Protein AF-0000000067866041 (afdb_homodimer)

Sequence (132 aa):
MRKCLRCGETMSEGYMLKTENITAQASVMLGKGTGIFSDTKGKVKAAVCSNCGEISLYFDKVEKIEMRKCLRCGETMSEGYMLKTENITAQASVMLGKGTGIFSDTKGKVKAAVCSNCGEISLYFDKVEKIE

Foldseek 3Di:
DDADPVPGHDWAWDAFDWDDDPPDIGGDFDFDDDDPPTHTDGGKTWTADPPPGDIDIDDPPCVSPD/DDADPPPGHDWAWDAFDWDDDPPDIDGDFDWDDDDPPTDTPGGKTWTADPPPGDIDIDDDPCVSPD

Structure (mmCIF, N/CA/C/O backbone):
data_AF-0000000067866041-model_v1
#
loop_
_entity.id
_entity.type
_entity.pdbx_description
1 polymer 'Nucleic acid-binding protein'
#
loop_
_atom_site.group_PDB
_atom_site.id
_atom_site.type_symbol
_atom_site.label_atom_id
_atom_site.label_alt_id
_atom_site.label_comp_id
_atom_site.label_asym_id
_atom_site.label_entity_id
_atom_site.label_seq_id
_atom_site.pdbx_PDB_ins_code
_atom_site.Cartn_x
_atom_site.Cartn_y
_atom_site.Cartn_z
_atom_site.occupancy
_atom_site.B_iso_or_equiv
_atom_site.auth_seq_id
_atom_site.auth_comp_id
_atom_site.auth_asym_id
_atom_site.auth_atom_id
_atom_site.pdbx_PDB_model_num
ATOM 1 N N . MET A 1 1 ? -15.055 4.75 -9.656 1 88.5 1 MET A N 1
ATOM 2 C CA . MET A 1 1 ? -14.672 3.66 -8.766 1 88.5 1 MET A CA 1
ATOM 3 C C . MET A 1 1 ? -13.438 2.934 -9.305 1 88.5 1 MET A C 1
ATOM 5 O O . MET A 1 1 ? -13.32 2.707 -10.508 1 88.5 1 MET A O 1
ATOM 9 N N . ARG A 1 2 ? -12.5 2.621 -8.523 1 96.56 2 ARG A N 1
ATOM 10 C CA . ARG A 1 2 ? -11.25 1.998 -8.945 1 96.56 2 ARG A CA 1
ATOM 11 C C . ARG A 1 2 ? -11.43 0.501 -9.164 1 96.56 2 ARG A C 1
ATOM 13 O O . ARG A 1 2 ? -12.125 -0.169 -8.398 1 96.56 2 ARG A O 1
ATOM 20 N N . LYS A 1 3 ? -10.906 0.035 -10.242 1 98.25 3 LYS A N 1
ATOM 21 C CA . LYS A 1 3 ? -10.93 -1.396 -10.539 1 98.25 3 LYS A CA 1
ATOM 22 C C . LYS A 1 3 ? -9.602 -2.053 -10.188 1 98.25 3 LYS A C 1
ATOM 24 O O . LYS A 1 3 ? -8.539 -1.486 -10.445 1 98.25 3 LYS A O 1
ATOM 29 N N . CYS A 1 4 ? -9.727 -3.219 -9.617 1 98.38 4 CYS A N 1
ATOM 30 C CA . CYS A 1 4 ? -8.539 -4.012 -9.312 1 98.38 4 CYS A CA 1
ATOM 31 C C . CYS A 1 4 ? -7.84 -4.461 -10.594 1 98.38 4 CYS A C 1
ATOM 33 O O . CYS A 1 4 ? -8.453 -5.105 -11.445 1 98.38 4 CYS A O 1
ATOM 35 N N . LEU A 1 5 ? -6.539 -4.234 -10.68 1 97.19 5 LEU A N 1
ATOM 36 C CA . LEU A 1 5 ? -5.82 -4.578 -11.906 1 97.19 5 LEU A CA 1
ATOM 37 C C . LEU A 1 5 ? -5.543 -6.074 -11.969 1 97.19 5 LEU A C 1
ATOM 39 O O . LEU A 1 5 ? -5.23 -6.605 -13.039 1 97.19 5 LEU A O 1
ATOM 43 N N . ARG A 1 6 ? -5.691 -6.641 -10.812 1 96.69 6 ARG A N 1
ATOM 44 C CA . ARG A 1 6 ? -5.379 -8.062 -10.797 1 96.69 6 ARG A CA 1
ATOM 45 C C . ARG A 1 6 ? -6.59 -8.898 -11.203 1 96.69 6 ARG A C 1
ATOM 47 O O . ARG A 1 6 ? -6.461 -9.852 -11.977 1 96.69 6 ARG A O 1
ATOM 54 N N . CYS A 1 7 ? -7.758 -8.516 -10.797 1 97.38 7 CYS A N 1
ATOM 55 C CA . CYS A 1 7 ? -8.867 -9.43 -11.039 1 97.38 7 CYS A CA 1
ATOM 56 C C . CYS A 1 7 ? -10.047 -8.695 -11.68 1 97.38 7 CYS A C 1
ATOM 58 O O . CYS A 1 7 ? -11.031 -9.32 -12.062 1 97.38 7 CYS A O 1
ATOM 60 N N . GLY A 1 8 ? -10 -7.395 -11.734 1 97.56 8 GLY A N 1
ATOM 61 C CA . GLY A 1 8 ? -11.016 -6.625 -12.445 1 97.56 8 GLY A CA 1
ATOM 62 C C . GLY A 1 8 ? -12.172 -6.199 -11.555 1 97.56 8 GLY A C 1
ATOM 63 O O . GLY A 1 8 ? -13.055 -5.457 -11.992 1 97.56 8 GLY A O 1
ATOM 64 N N . GLU A 1 9 ? -12.18 -6.594 -10.32 1 97.75 9 GLU A N 1
ATOM 65 C CA . GLU A 1 9 ? -13.266 -6.262 -9.398 1 97.75 9 GLU A CA 1
ATOM 66 C C . GLU A 1 9 ? -13.211 -4.793 -8.984 1 97.75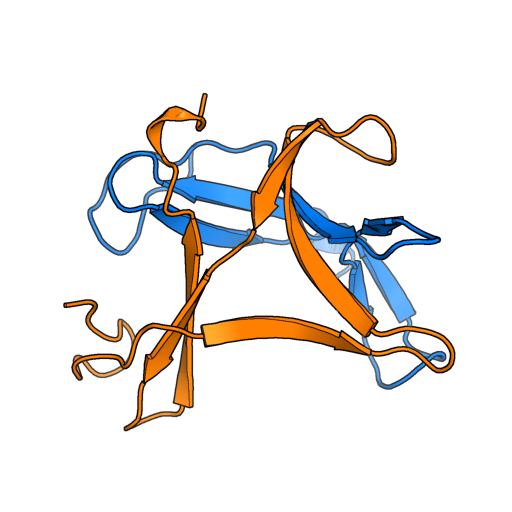 9 GLU A C 1
ATOM 68 O O . GLU A 1 9 ? -12.141 -4.18 -8.992 1 97.75 9 GLU A O 1
ATOM 73 N N . THR A 1 10 ? -14.43 -4.156 -8.68 1 97.94 10 THR A N 1
ATOM 74 C CA . THR A 1 10 ? -14.469 -2.816 -8.102 1 97.94 10 THR A CA 1
ATOM 75 C C . THR A 1 10 ? -13.828 -2.805 -6.719 1 97.94 10 THR A C 1
ATOM 77 O O . THR A 1 10 ? -14.156 -3.633 -5.867 1 97.94 10 THR A O 1
ATOM 80 N N . MET A 1 11 ? -12.953 -1.827 -6.473 1 98.5 11 MET A N 1
ATOM 81 C CA . MET A 1 11 ? -12.227 -1.772 -5.207 1 98.5 11 MET A CA 1
ATOM 82 C C . MET A 1 11 ? -12.953 -0.88 -4.203 1 98.5 11 MET A C 1
ATOM 84 O O . MET A 1 11 ? -13.68 0.035 -4.594 1 98.5 11 MET A O 1
ATOM 88 N N . SER A 1 12 ? -12.797 -1.213 -2.939 1 97.94 12 SER A N 1
ATOM 89 C CA . SER A 1 12 ? -13.32 -0.389 -1.854 1 97.94 12 SER A CA 1
ATOM 90 C C . SER A 1 12 ? -12.352 0.738 -1.502 1 97.94 12 SER A C 1
ATOM 92 O O . SER A 1 12 ? -11.18 0.49 -1.218 1 97.94 12 SER A O 1
ATOM 94 N N . GLU A 1 13 ? -12.844 1.937 -1.478 1 96.88 13 GLU A N 1
ATOM 95 C CA . GLU A 1 13 ? -12.055 3.119 -1.152 1 96.88 13 GLU A CA 1
ATOM 96 C C . GLU A 1 13 ? -12.273 3.549 0.295 1 96.88 13 GLU A C 1
ATOM 98 O O . GLU A 1 13 ? -13.039 2.92 1.025 1 96.88 13 GLU A O 1
ATOM 103 N N . GLY A 1 14 ? -11.477 4.594 0.775 1 94.69 14 GLY A N 1
ATOM 104 C CA . GLY A 1 14 ? -11.633 5.109 2.125 1 94.69 14 GLY A CA 1
ATOM 105 C C . GLY A 1 14 ? -10.641 4.516 3.107 1 94.69 14 GLY A C 1
ATOM 106 O O . GLY A 1 14 ? -10.828 4.613 4.32 1 94.69 14 GLY A O 1
ATOM 107 N N . TYR A 1 15 ? -9.672 3.932 2.564 1 96.31 15 TYR A N 1
ATOM 108 C CA . TYR A 1 15 ? -8.625 3.35 3.396 1 96.31 15 TYR A CA 1
ATOM 109 C C . TYR A 1 15 ? -7.34 4.164 3.307 1 96.31 15 TYR A C 1
ATOM 111 O O . TYR A 1 15 ? -7.203 5.027 2.436 1 96.31 15 TYR A O 1
ATOM 119 N N . MET A 1 16 ? -6.539 3.922 4.273 1 95.38 16 MET A N 1
ATOM 120 C CA . MET A 1 16 ? -5.191 4.488 4.332 1 95.38 16 MET A CA 1
ATOM 121 C C . MET A 1 16 ? -4.199 3.477 4.898 1 95.38 16 MET A C 1
ATOM 123 O O . MET A 1 16 ? -4.602 2.461 5.469 1 95.38 16 MET A O 1
ATOM 127 N N . LEU A 1 17 ? -2.953 3.764 4.605 1 94.75 17 LEU A N 1
ATOM 128 C CA . LEU A 1 17 ? -1.914 3.023 5.316 1 94.75 17 LEU A CA 1
ATOM 129 C C . LEU A 1 17 ? -1.47 3.775 6.566 1 94.75 17 LEU A C 1
ATOM 131 O O . LEU A 1 17 ? -1.317 5 6.539 1 94.75 17 LEU A O 1
ATOM 135 N N . LYS A 1 18 ? -1.359 3.057 7.66 1 92.31 18 LYS A N 1
ATOM 136 C CA . LYS A 1 18 ? -0.839 3.617 8.906 1 92.31 18 LYS A CA 1
ATOM 137 C C . LYS A 1 18 ? 0.298 2.766 9.461 1 92.31 18 LYS A C 1
ATOM 139 O O . LYS A 1 18 ? 0.433 1.593 9.102 1 92.31 18 LYS A O 1
ATOM 144 N N . THR A 1 19 ? 1.104 3.463 10.195 1 91.69 19 THR A N 1
ATOM 145 C CA . THR A 1 19 ? 2.145 2.73 10.914 1 91.69 19 THR A CA 1
ATOM 146 C C . THR A 1 19 ? 1.839 2.682 12.406 1 91.69 19 THR A C 1
ATOM 148 O O . THR A 1 19 ? 1.344 3.656 12.977 1 91.69 19 THR A O 1
ATOM 151 N N . GLU A 1 20 ? 2.037 1.564 12.922 1 86.81 20 GLU A N 1
ATOM 152 C CA . GLU A 1 20 ? 1.733 1.417 14.344 1 86.81 20 GLU A CA 1
ATOM 153 C C . GLU A 1 20 ? 2.859 0.693 15.078 1 86.81 20 GLU A C 1
ATOM 155 O O . GLU A 1 20 ? 3.336 -0.348 14.617 1 86.81 20 GLU A O 1
ATOM 160 N N . ASN A 1 21 ? 3.361 1.439 16.125 1 81.75 21 ASN A N 1
ATOM 161 C CA . ASN A 1 21 ? 4.195 0.762 17.125 1 81.75 21 ASN A CA 1
ATOM 162 C C . ASN A 1 21 ? 3.631 0.913 18.531 1 81.75 21 ASN A C 1
ATOM 164 O O . ASN A 1 21 ? 2.486 1.332 18.703 1 81.75 21 ASN A O 1
ATOM 168 N N . ILE A 1 22 ? 4.316 0.4 19.484 1 79.81 22 ILE A N 1
ATOM 169 C CA . ILE A 1 22 ? 3.832 0.316 20.859 1 79.81 22 ILE A CA 1
ATOM 170 C C . ILE A 1 22 ? 3.57 1.72 21.391 1 79.81 22 ILE A C 1
ATOM 172 O O . ILE A 1 22 ? 2.676 1.916 22.219 1 79.81 22 ILE A O 1
ATOM 176 N N . THR A 1 23 ? 4.152 2.707 20.797 1 79.88 23 THR A N 1
ATOM 177 C CA . THR A 1 23 ? 4.09 4.02 21.438 1 79.88 23 THR A CA 1
ATOM 178 C C . THR A 1 23 ? 3.344 5.012 20.547 1 79.88 23 THR A C 1
ATOM 180 O O . THR A 1 23 ? 2.742 5.969 21.047 1 79.88 23 THR A O 1
ATOM 183 N N . ALA A 1 24 ? 3.344 4.695 19.328 1 83 24 ALA A N 1
ATOM 184 C CA . ALA A 1 24 ? 2.824 5.758 18.469 1 83 24 ALA A CA 1
ATOM 185 C C . ALA A 1 24 ? 2.215 5.18 17.188 1 83 24 ALA A C 1
ATOM 187 O O . ALA A 1 24 ? 2.59 4.09 16.75 1 83 24 ALA A O 1
ATOM 188 N N . GLN A 1 25 ? 1.201 5.832 16.75 1 85.12 25 GLN A N 1
ATOM 189 C CA . GLN A 1 25 ? 0.607 5.578 15.438 1 85.12 25 GLN A CA 1
ATOM 190 C C . GLN A 1 25 ? 0.865 6.742 14.484 1 85.12 25 GLN A C 1
ATOM 192 O O . GLN A 1 25 ? 0.921 7.898 14.906 1 85.12 25 GLN A O 1
ATOM 197 N N . ALA A 1 26 ? 1.168 6.359 13.188 1 86.75 26 ALA A N 1
ATOM 198 C CA . ALA A 1 26 ? 1.36 7.414 12.195 1 86.75 26 ALA A CA 1
ATOM 199 C C . ALA A 1 26 ? 0.732 7.035 10.859 1 86.75 26 ALA A C 1
ATOM 201 O O . ALA A 1 26 ? 0.567 5.852 10.555 1 86.75 26 ALA A O 1
ATOM 202 N N . SER A 1 27 ? 0.351 8.07 10.117 1 89.31 27 SER A N 1
ATOM 203 C CA . SER A 1 27 ? -0.13 7.871 8.758 1 89.31 27 SER A CA 1
ATOM 204 C C . SER A 1 27 ? 1.023 7.875 7.758 1 89.31 27 SER A C 1
ATOM 206 O O . SER A 1 27 ? 2.047 8.523 7.988 1 89.31 27 SER A O 1
ATOM 208 N N . VAL A 1 28 ? 0.821 7.184 6.715 1 91.81 28 VAL A N 1
ATOM 209 C CA . VAL A 1 28 ? 1.783 7.238 5.621 1 91.81 28 VAL A CA 1
ATOM 210 C C . VAL A 1 28 ? 1.492 8.453 4.738 1 91.81 28 VAL A C 1
ATOM 212 O O . VAL A 1 28 ? 0.372 8.617 4.25 1 91.81 28 VAL A O 1
ATOM 215 N N . MET A 1 29 ? 2.592 9.258 4.582 1 92.56 29 MET A N 1
ATOM 216 C CA . MET A 1 29 ? 2.486 10.5 3.82 1 92.56 29 MET A CA 1
ATOM 217 C C . MET A 1 29 ? 3.305 10.422 2.535 1 92.56 29 MET A C 1
ATOM 219 O O . MET A 1 29 ? 4.297 9.695 2.471 1 92.56 29 MET A O 1
ATOM 223 N N . LEU A 1 30 ? 2.787 11.164 1.537 1 94.06 30 LEU A N 1
ATOM 224 C CA . LEU A 1 30 ? 3.611 11.398 0.357 1 94.06 30 LEU A CA 1
ATOM 225 C C . LEU A 1 30 ? 4.539 12.594 0.568 1 94.06 30 LEU A C 1
ATOM 227 O O . LEU A 1 30 ? 4.086 13.68 0.937 1 94.06 30 LEU A O 1
ATOM 231 N N . GLY A 1 31 ? 5.805 12.328 0.459 1 94.06 31 GLY A N 1
ATOM 232 C CA . GLY A 1 31 ? 6.801 13.383 0.554 1 94.06 31 GLY A CA 1
ATOM 233 C C . GLY A 1 31 ? 7.688 13.484 -0.673 1 94.06 31 GLY A C 1
ATOM 234 O O . GLY A 1 31 ? 7.977 12.477 -1.319 1 94.06 31 GLY A O 1
ATOM 235 N N . LYS A 1 32 ? 7.977 14.711 -0.99 1 94.75 32 LYS A N 1
ATOM 236 C CA . LYS A 1 32 ? 8.977 14.938 -2.027 1 94.75 32 LYS A CA 1
ATOM 237 C C . LYS A 1 32 ? 10.336 15.273 -1.417 1 94.75 32 LYS A C 1
ATOM 239 O O . LYS A 1 32 ? 10.453 16.234 -0.647 1 94.75 32 LYS A O 1
ATOM 244 N N . GLY A 1 33 ? 11.289 14.578 -1.802 1 91.69 33 GLY A N 1
ATOM 245 C CA . GLY A 1 33 ? 12.609 14.742 -1.214 1 91.69 33 GLY A CA 1
ATOM 246 C C . GLY A 1 33 ? 13 13.586 -0.314 1 91.69 33 GLY A C 1
ATOM 247 O O . GLY A 1 33 ? 12.445 12.492 -0.417 1 91.69 33 GLY A O 1
ATOM 248 N N . THR A 1 34 ? 14.094 13.766 0.336 1 86.75 34 THR A N 1
ATOM 249 C CA . THR A 1 34 ? 14.625 12.68 1.152 1 86.75 34 THR A 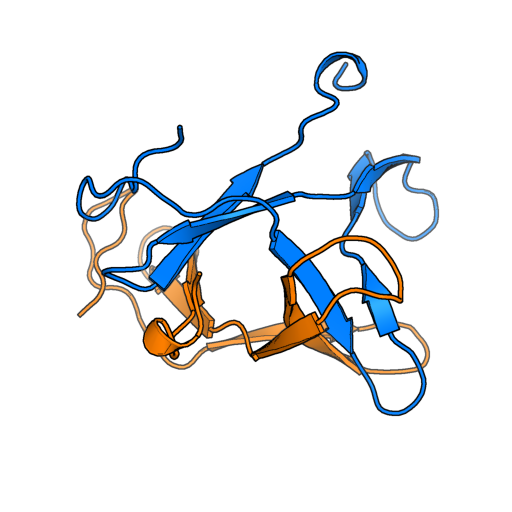CA 1
ATOM 250 C C . THR A 1 34 ? 14.711 13.094 2.617 1 86.75 34 THR A C 1
ATOM 252 O O . THR A 1 34 ? 14.945 14.266 2.922 1 86.75 34 THR A O 1
ATOM 255 N N . GLY A 1 35 ? 14.445 12.039 3.486 1 79.56 35 GLY A N 1
ATOM 256 C CA . GLY A 1 35 ? 14.664 12.227 4.91 1 79.56 35 GLY A CA 1
ATOM 257 C C . GLY A 1 35 ? 13.602 13.086 5.57 1 79.56 35 GLY A C 1
ATOM 258 O O . GLY A 1 35 ? 12.453 13.125 5.117 1 79.56 35 GLY A O 1
ATOM 259 N N . ILE A 1 36 ? 13.992 13.648 6.676 1 80 36 ILE A N 1
ATOM 260 C CA . ILE A 1 36 ? 13.07 14.375 7.547 1 80 36 ILE A CA 1
ATOM 261 C C . ILE A 1 36 ? 12.789 15.758 6.957 1 80 36 ILE A C 1
ATOM 263 O O . ILE A 1 36 ? 11.852 16.438 7.379 1 80 36 ILE A O 1
ATOM 267 N N . PHE A 1 37 ? 13.602 16.219 5.926 1 86.44 37 PHE A N 1
ATOM 268 C CA . PHE A 1 37 ? 13.414 17.516 5.316 1 86.44 37 PHE A CA 1
ATOM 269 C C . PHE A 1 37 ? 12.492 17.422 4.102 1 86.44 37 PHE A C 1
ATOM 271 O O . PHE A 1 37 ? 12.273 18.422 3.406 1 86.44 37 PHE A O 1
ATOM 278 N N . SER A 1 38 ? 11.938 16.297 3.859 1 89.62 38 SER A N 1
ATOM 279 C CA . SER A 1 38 ? 11.055 16.125 2.709 1 89.62 38 SER A CA 1
ATOM 280 C C . SER A 1 38 ? 9.812 17 2.828 1 89.62 38 SER A C 1
ATOM 282 O O . SER A 1 38 ? 9.328 17.25 3.932 1 89.62 38 SER A O 1
ATOM 284 N N . ASP A 1 39 ? 9.414 17.547 1.688 1 93.5 39 ASP A N 1
ATOM 285 C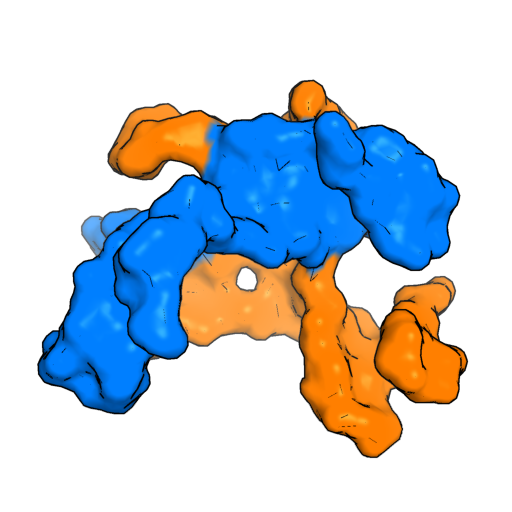 CA . ASP A 1 39 ? 8.18 18.328 1.599 1 93.5 39 ASP A CA 1
ATOM 286 C C . ASP A 1 39 ? 6.961 17.406 1.579 1 93.5 39 ASP A C 1
ATOM 288 O O . ASP A 1 39 ? 6.68 16.75 0.569 1 93.5 39 ASP A O 1
ATOM 292 N N . THR A 1 40 ? 6.25 17.5 2.775 1 94.06 40 THR A N 1
ATOM 293 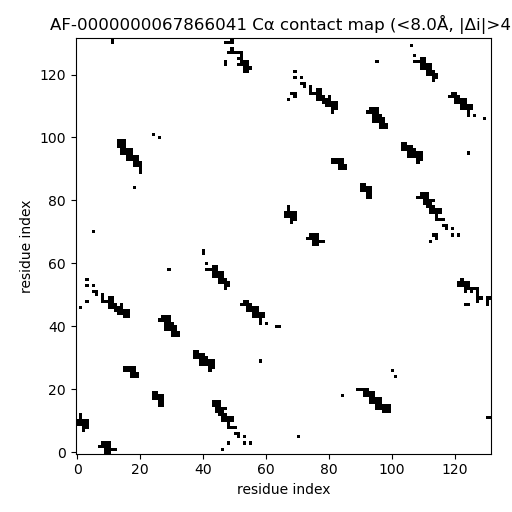C CA . THR A 1 40 ? 5.062 16.656 2.861 1 94.06 40 THR A CA 1
ATOM 294 C C . THR A 1 40 ? 3.943 17.203 1.984 1 94.06 40 THR A C 1
ATOM 296 O O . THR A 1 40 ? 3.553 18.359 2.121 1 94.06 40 THR A O 1
ATOM 299 N N . LYS A 1 41 ? 3.459 16.312 1.119 1 94.94 41 LYS A N 1
ATOM 300 C CA . LYS A 1 41 ? 2.424 16.719 0.175 1 94.94 41 LYS A CA 1
ATOM 301 C C . LYS A 1 41 ? 1.032 16.375 0.696 1 94.94 41 LYS A C 1
ATOM 303 O O . LYS A 1 41 ? 0.057 17.062 0.383 1 94.94 41 LYS A O 1
ATOM 308 N N . GLY A 1 42 ? 0.928 15.383 1.454 1 92.94 42 GLY A N 1
ATOM 309 C CA . GLY A 1 42 ? -0.353 14.977 2.012 1 92.94 42 GLY A CA 1
ATOM 310 C C . GLY A 1 42 ? -0.446 13.477 2.266 1 92.94 42 GLY A C 1
ATOM 311 O O . GLY A 1 42 ? 0.49 12.734 1.969 1 92.94 42 GLY A O 1
ATOM 312 N N . LYS A 1 43 ? -1.577 13.062 2.736 1 92.81 43 LYS A N 1
ATOM 313 C CA . LYS A 1 43 ? -1.813 11.664 3.094 1 92.81 43 LYS A CA 1
ATOM 314 C C . LYS A 1 43 ? -2.006 10.805 1.849 1 92.81 43 LYS A C 1
ATOM 316 O O . LYS A 1 43 ? -2.666 11.219 0.895 1 92.81 43 LYS A O 1
ATOM 321 N N . VAL A 1 44 ? -1.428 9.609 1.899 1 94.88 44 VAL A N 1
ATOM 322 C CA . VAL A 1 44 ? -1.662 8.617 0.857 1 94.88 44 VAL A CA 1
ATOM 323 C C . VAL A 1 44 ? -2.975 7.883 1.127 1 94.88 44 VAL A C 1
ATOM 325 O O . VAL A 1 44 ? -3.256 7.496 2.264 1 94.88 44 VAL A O 1
ATOM 328 N N . LYS A 1 45 ? -3.791 7.738 0.111 1 96.38 45 LYS A N 1
ATOM 329 C CA . LYS A 1 45 ? -5.031 6.973 0.205 1 96.38 45 LYS A CA 1
ATOM 330 C C . LYS A 1 45 ? -4.863 5.574 -0.385 1 96.38 45 LYS A C 1
ATOM 332 O O . LYS A 1 45 ? -3.939 5.332 -1.166 1 96.38 45 LYS A O 1
ATOM 337 N N . ALA A 1 46 ? -5.781 4.715 0.057 1 97.5 46 ALA A N 1
ATOM 338 C CA . ALA A 1 46 ? -5.727 3.346 -0.454 1 97.5 46 ALA A CA 1
ATOM 339 C C . ALA A 1 46 ? -7.113 2.857 -0.863 1 97.5 46 ALA A C 1
ATOM 341 O O . ALA A 1 46 ? -8.117 3.24 -0.258 1 97.5 46 ALA A O 1
ATOM 342 N N . ALA A 1 47 ? -7.148 2.068 -1.919 1 98.31 47 ALA A N 1
ATOM 343 C CA . ALA A 1 47 ? -8.273 1.215 -2.291 1 98.31 47 ALA A CA 1
ATOM 344 C C . ALA A 1 47 ? -7.914 -0.261 -2.154 1 98.31 47 ALA A C 1
ATOM 346 O O . ALA A 1 47 ? -6.797 -0.667 -2.488 1 98.31 47 ALA A O 1
ATOM 347 N N . VAL A 1 48 ? -8.867 -1.006 -1.67 1 98.62 48 VAL A N 1
ATOM 348 C CA . VAL A 1 48 ? -8.586 -2.416 -1.427 1 98.62 48 VAL A CA 1
ATOM 349 C C . VAL A 1 48 ? -9.586 -3.283 -2.191 1 98.62 48 VAL A C 1
ATOM 351 O O . VAL A 1 48 ? -10.781 -3 -2.199 1 98.62 48 VAL A O 1
ATOM 354 N N . CYS A 1 49 ? -9.047 -4.293 -2.82 1 98.56 49 CYS A N 1
ATOM 355 C CA . CYS A 1 49 ? -9.898 -5.246 -3.521 1 98.56 49 CYS A CA 1
ATOM 356 C C . CYS A 1 49 ? -10.477 -6.273 -2.557 1 98.56 49 CYS A C 1
ATOM 358 O O . CYS A 1 49 ? -9.734 -6.977 -1.868 1 98.56 49 CYS A O 1
ATOM 360 N N . SER A 1 50 ? -11.766 -6.441 -2.543 1 97.12 50 SER A N 1
ATOM 361 C CA . SER A 1 50 ? -12.414 -7.359 -1.613 1 97.12 50 SER A CA 1
ATOM 362 C C . SER A 1 50 ? -12.328 -8.805 -2.104 1 97.12 50 SER A C 1
ATOM 364 O O . SER A 1 50 ? -12.602 -9.734 -1.351 1 97.12 50 SER A O 1
ATOM 366 N N . ASN A 1 51 ? -11.922 -8.914 -3.309 1 97.31 51 ASN A N 1
ATOM 367 C CA . ASN A 1 51 ? -11.82 -10.25 -3.883 1 97.31 51 ASN A CA 1
ATOM 368 C C . ASN A 1 51 ? -10.422 -10.836 -3.697 1 97.31 51 ASN A C 1
ATOM 370 O O . ASN A 1 51 ? -10.273 -11.945 -3.184 1 97.31 51 ASN A O 1
ATOM 374 N N . CYS A 1 52 ? -9.398 -10.133 -4.023 1 97.69 52 CYS A N 1
ATOM 375 C CA . CYS A 1 52 ? -8.062 -10.719 -4 1 97.69 52 CYS A CA 1
ATOM 376 C C . CYS A 1 52 ? -7.168 -10.008 -2.994 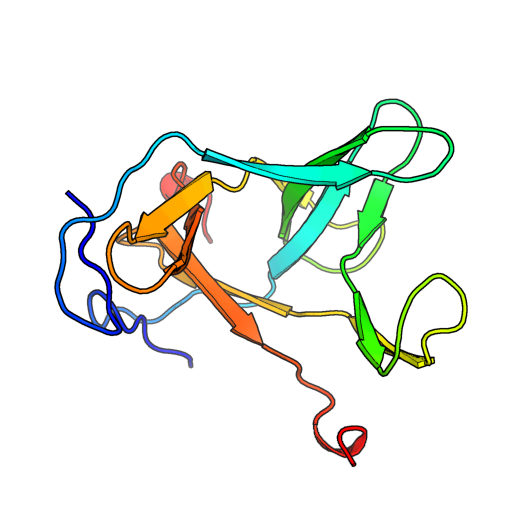1 97.69 52 CYS A C 1
ATOM 378 O O . CYS A 1 52 ? -6.016 -10.391 -2.797 1 97.69 52 CYS A O 1
ATOM 380 N N . GLY A 1 53 ? -7.57 -8.906 -2.412 1 98 53 GLY A N 1
ATOM 381 C CA . GLY A 1 53 ? -6.855 -8.234 -1.339 1 98 53 GLY A CA 1
ATOM 382 C C . GLY A 1 53 ? -5.871 -7.188 -1.836 1 98 53 GLY A C 1
ATOM 383 O O . GLY A 1 53 ? -5.223 -6.508 -1.038 1 98 53 GLY A O 1
ATOM 384 N N . GLU A 1 54 ? -5.754 -7.062 -3.141 1 98.56 54 GLU A N 1
ATOM 385 C CA . GLU A 1 54 ? -4.809 -6.102 -3.697 1 98.56 54 GLU A CA 1
ATOM 386 C C . GLU A 1 54 ? -5.051 -4.703 -3.143 1 98.56 54 GLU A C 1
ATOM 388 O O . GLU A 1 54 ? -6.195 -4.262 -3.033 1 98.56 54 GLU A O 1
ATOM 393 N N . ILE A 1 55 ? -3.988 -4.055 -2.846 1 98.69 55 ILE A N 1
ATOM 394 C CA . ILE A 1 55 ? -4.059 -2.67 -2.389 1 98.69 55 ILE A CA 1
ATOM 395 C C . ILE A 1 55 ? -3.543 -1.738 -3.484 1 98.69 55 ILE A C 1
ATOM 397 O O . ILE A 1 55 ? -2.463 -1.96 -4.039 1 98.69 55 ILE A O 1
ATOM 401 N N . SER A 1 56 ? -4.305 -0.808 -3.811 1 98.38 56 SER A N 1
ATOM 402 C CA . SER A 1 56 ? -3.908 0.264 -4.719 1 98.38 56 SER A CA 1
ATOM 403 C C . SER A 1 56 ? -3.758 1.589 -3.979 1 98.38 56 SER A C 1
ATOM 405 O O . SER A 1 56 ? -4.727 2.107 -3.42 1 98.38 56 SER A O 1
ATOM 407 N N . LEU A 1 57 ? -2.574 2.041 -3.973 1 97.81 57 LEU A N 1
ATOM 408 C CA . LEU A 1 57 ? -2.32 3.338 -3.355 1 97.81 57 LEU A CA 1
ATOM 409 C C . LEU A 1 57 ? -2.549 4.469 -4.352 1 97.81 57 LEU A C 1
ATOM 411 O O . LEU A 1 57 ? -2.281 4.312 -5.547 1 97.81 57 LEU A O 1
ATOM 415 N N . TYR A 1 58 ? -3.043 5.59 -3.801 1 97.38 58 TYR A N 1
ATOM 416 C CA . TYR A 1 58 ? -3.213 6.754 -4.664 1 97.38 58 TYR A CA 1
ATOM 417 C C . TYR A 1 58 ? -3.146 8.047 -3.855 1 97.38 58 TYR A C 1
ATOM 419 O O . TYR A 1 58 ? -3.088 8.008 -2.623 1 97.38 58 TYR A O 1
ATOM 427 N N . PHE A 1 59 ? -2.922 9.125 -4.496 1 96.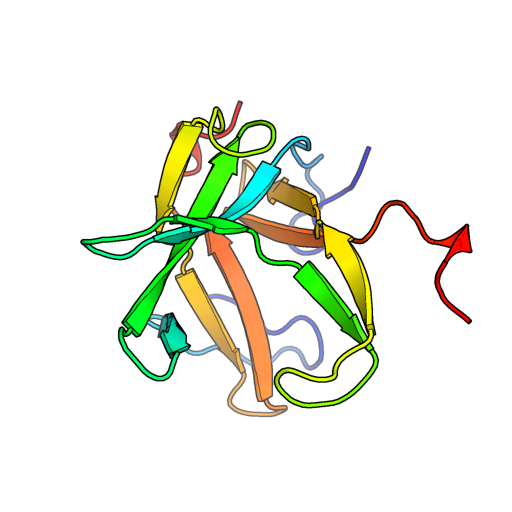5 59 PHE A N 1
ATOM 428 C CA . PHE A 1 59 ? -2.865 10.469 -3.936 1 96.5 59 PHE A CA 1
ATOM 429 C C . PHE A 1 59 ? -3.949 11.352 -4.543 1 96.5 59 PHE A C 1
ATOM 431 O O . PHE A 1 59 ? -4.059 11.461 -5.766 1 96.5 59 PHE A O 1
ATOM 438 N N . ASP A 1 60 ? -4.836 11.945 -3.691 1 94.06 60 ASP A N 1
ATOM 439 C CA . ASP A 1 60 ? -6.023 12.609 -4.227 1 94.06 60 ASP A CA 1
ATOM 440 C C . ASP A 1 60 ? -5.805 14.117 -4.352 1 94.06 60 ASP A C 1
ATOM 442 O O . ASP A 1 60 ? -6.688 14.836 -4.82 1 94.06 60 ASP A O 1
ATOM 446 N N . LYS A 1 61 ? -4.664 14.602 -3.908 1 95 61 LYS A N 1
ATOM 447 C CA . LYS A 1 61 ? -4.332 16.016 -4.082 1 95 61 LYS A CA 1
ATOM 448 C C . LYS A 1 61 ? -3.309 16.203 -5.195 1 95 61 LYS A C 1
ATOM 450 O O . LYS A 1 61 ? -2.246 16.797 -4.977 1 95 61 LYS A O 1
ATOM 455 N N . VAL A 1 62 ? -3.689 15.828 -6.352 1 95.19 62 VAL A N 1
ATOM 456 C CA . VAL A 1 62 ? -2.775 15.75 -7.488 1 95.19 62 VAL A CA 1
ATOM 457 C C . VAL A 1 62 ? -2.357 17.156 -7.918 1 95.19 62 VAL A C 1
ATOM 459 O O . VAL A 1 62 ? -1.328 17.3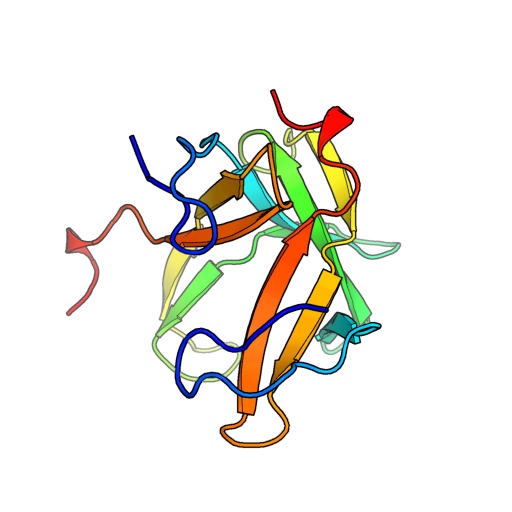28 -8.57 1 95.19 62 VAL A O 1
ATOM 462 N N . GLU A 1 63 ? -3.207 18.172 -7.602 1 94.75 63 GLU A N 1
ATOM 463 C CA . GLU A 1 63 ? -2.875 19.562 -7.906 1 94.75 63 GLU A CA 1
ATOM 464 C C . GLU A 1 63 ? -1.58 19.984 -7.219 1 94.75 63 GLU A C 1
ATOM 466 O O . GLU A 1 63 ? -0.944 20.953 -7.625 1 94.75 63 GLU A O 1
ATOM 471 N N . LYS A 1 64 ? -1.142 19.25 -6.176 1 93.38 64 LYS A N 1
ATOM 472 C CA . LYS A 1 64 ? 0.081 19.562 -5.438 1 93.38 64 LYS A CA 1
ATOM 473 C C . LYS A 1 64 ? 1.298 18.922 -6.102 1 93.38 64 LYS A C 1
ATOM 475 O O . LYS A 1 64 ? 2.436 19.172 -5.699 1 93.38 64 LYS A O 1
ATOM 480 N N . ILE A 1 65 ? 1.088 17.938 -7.035 1 93.5 65 ILE A N 1
ATOM 481 C CA . ILE A 1 65 ? 2.182 17.234 -7.699 1 93.5 65 ILE A CA 1
ATOM 482 C C . ILE A 1 65 ? 2.748 18.109 -8.82 1 93.5 65 ILE A C 1
ATOM 484 O O . ILE A 1 65 ? 2.008 18.578 -9.688 1 93.5 65 ILE A O 1
ATOM 488 N N . GLU A 1 66 ? 4.031 18.656 -8.68 1 84.25 66 GLU A N 1
ATOM 489 C CA . GLU A 1 66 ? 4.723 19.516 -9.641 1 84.25 66 GLU A CA 1
ATOM 490 C C . GLU A 1 66 ? 5.168 18.734 -10.867 1 84.25 66 GLU A C 1
ATOM 492 O O . GLU A 1 66 ? 5.477 17.547 -10.773 1 84.25 66 GLU A O 1
ATOM 497 N N . MET B 1 1 ? -0.699 -18.562 -6.582 1 88.12 1 MET B N 1
ATOM 498 C CA . MET B 1 1 ? 0.503 -17.75 -6.469 1 88.12 1 MET B CA 1
ATOM 499 C C . MET B 1 1 ? 0.311 -16.406 -7.16 1 88.12 1 MET B C 1
ATOM 501 O O . MET B 1 1 ? -0.311 -16.328 -8.227 1 88.12 1 MET B O 1
ATOM 505 N N . ARG B 1 2 ? 0.829 -15.43 -6.531 1 96.06 2 ARG B N 1
ATOM 506 C CA . ARG B 1 2 ? 0.648 -14.086 -7.074 1 96.06 2 ARG B CA 1
ATOM 507 C C . ARG B 1 2 ? 1.62 -13.82 -8.219 1 96.06 2 ARG B C 1
ATOM 509 O O . ARG B 1 2 ? 2.803 -14.156 -8.125 1 96.06 2 ARG B O 1
ATOM 516 N N . LYS B 1 3 ? 1.086 -13.289 -9.305 1 97.81 3 LYS B N 1
ATOM 517 C CA . LYS B 1 3 ? 1.929 -12.961 -10.445 1 97.81 3 LYS B CA 1
ATOM 518 C C . LYS B 1 3 ? 2.24 -11.469 -10.484 1 97.81 3 LYS B C 1
ATOM 520 O O . LYS B 1 3 ? 1.374 -10.641 -10.203 1 97.81 3 LYS B O 1
ATOM 525 N N . CYS B 1 4 ? 3.439 -11.164 -10.859 1 98.56 4 CYS B N 1
ATOM 526 C CA . CYS B 1 4 ? 3.857 -9.781 -11.039 1 98.56 4 CYS B CA 1
ATOM 527 C C . CYS B 1 4 ? 3.113 -9.133 -12.195 1 98.56 4 CYS B C 1
ATOM 529 O O . CYS B 1 4 ? 3.131 -9.648 -13.32 1 98.56 4 CYS B O 1
ATOM 531 N N . LEU B 1 5 ? 2.6 -7.992 -11.922 1 97.81 5 LEU B N 1
ATOM 532 C CA . LEU B 1 5 ? 1.823 -7.336 -12.969 1 97.81 5 LEU B CA 1
ATOM 533 C C . LEU B 1 5 ? 2.738 -6.633 -13.961 1 97.81 5 LEU B C 1
ATOM 535 O O . LEU B 1 5 ? 2.303 -6.258 -15.055 1 97.81 5 LEU B O 1
ATOM 539 N N . ARG B 1 6 ? 3.936 -6.457 -13.617 1 97.69 6 ARG B N 1
ATOM 540 C CA . ARG B 1 6 ? 4.867 -5.754 -14.484 1 97.69 6 ARG B CA 1
ATOM 541 C C . ARG B 1 6 ? 5.516 -6.711 -15.484 1 97.69 6 ARG B C 1
ATOM 543 O O . ARG B 1 6 ? 5.629 -6.395 -16.672 1 97.69 6 ARG B O 1
ATOM 550 N N . CYS B 1 7 ? 5.852 -7.965 -15.141 1 98.31 7 CYS B N 1
ATOM 551 C CA . CYS B 1 7 ? 6.637 -8.797 -16.047 1 98.31 7 CYS B CA 1
ATOM 552 C C . CYS B 1 7 ? 6.055 -10.195 -16.141 1 98.31 7 CYS B C 1
ATOM 554 O O . CYS B 1 7 ? 6.527 -11.016 -16.938 1 98.31 7 CYS B O 1
ATOM 556 N N . GLY B 1 8 ? 5.102 -10.562 -15.258 1 97.69 8 GLY B N 1
ATOM 557 C CA . GLY B 1 8 ? 4.406 -11.836 -15.375 1 97.69 8 GLY B CA 1
ATOM 558 C C . GLY B 1 8 ? 5.035 -12.938 -14.547 1 97.69 8 GLY B C 1
ATOM 559 O O . GLY B 1 8 ? 4.492 -14.039 -14.461 1 97.69 8 GLY B O 1
ATOM 560 N N . GLU B 1 9 ? 6.109 -12.672 -13.875 1 98.19 9 GLU B N 1
ATOM 561 C CA . GLU B 1 9 ? 6.793 -13.672 -13.062 1 98.19 9 GLU B CA 1
ATOM 562 C C . GLU B 1 9 ? 6.027 -13.961 -11.773 1 98.19 9 GLU B C 1
ATOM 564 O O . GLU B 1 9 ? 5.301 -13.102 -11.273 1 98.19 9 GLU B O 1
ATOM 569 N N . THR B 1 10 ? 6.137 -15.242 -11.25 1 98.12 10 THR B N 1
ATOM 570 C CA . THR B 1 10 ? 5.566 -15.578 -9.953 1 98.12 10 THR B CA 1
ATOM 571 C C . THR B 1 10 ? 6.27 -14.797 -8.836 1 98.12 10 THR B C 1
ATOM 573 O O . THR B 1 10 ? 7.5 -14.781 -8.766 1 98.12 10 THR B O 1
ATOM 576 N N . MET B 1 11 ? 5.477 -14.203 -7.969 1 98.56 11 MET B N 1
ATOM 577 C CA . MET B 1 11 ? 6.043 -13.391 -6.902 1 98.56 11 MET B CA 1
ATOM 578 C C . MET B 1 11 ? 6.25 -14.211 -5.633 1 98.56 11 MET B C 1
ATOM 580 O O . MET B 1 11 ? 5.551 -15.195 -5.41 1 98.56 11 MET B O 1
ATOM 584 N N . SER B 1 12 ? 7.23 -13.828 -4.898 1 98.44 12 SER B N 1
ATOM 585 C CA . SER B 1 12 ? 7.469 -14.422 -3.588 1 98.44 12 SER B CA 1
ATOM 586 C C . SER B 1 12 ? 6.645 -13.727 -2.508 1 98.44 12 SER B C 1
ATOM 588 O O . SER B 1 12 ? 6.715 -12.508 -2.355 1 98.44 12 SER B O 1
ATOM 590 N N . GLU B 1 13 ? 5.852 -14.547 -1.768 1 97.56 13 GLU B N 1
ATOM 591 C CA . GLU B 1 13 ? 4.996 -14.039 -0.698 1 97.56 13 GLU B CA 1
ATOM 592 C C . GLU B 1 13 ? 5.652 -14.227 0.667 1 97.56 13 GLU B C 1
ATOM 594 O O . GLU B 1 13 ? 6.742 -14.797 0.766 1 97.56 13 GLU B O 1
ATOM 599 N N . GLY B 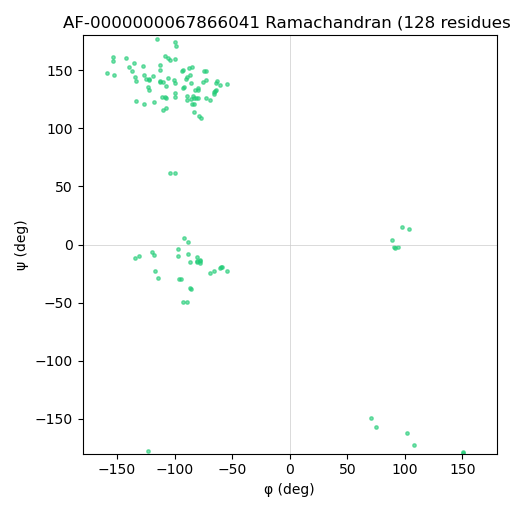1 14 ? 5.031 -13.594 1.81 1 96.19 14 GLY B N 1
ATOM 600 C CA . GLY B 1 14 ? 5.539 -13.75 3.164 1 96.19 14 GLY B CA 1
ATOM 601 C C . GLY B 1 14 ? 6.301 -12.531 3.66 1 96.19 14 GLY B C 1
ATOM 602 O O . GLY B 1 14 ? 7.031 -12.617 4.652 1 96.19 14 GLY B O 1
ATOM 603 N N . TYR B 1 15 ? 6.168 -11.453 2.965 1 97.12 15 TYR B N 1
ATOM 604 C CA . TYR B 1 15 ? 6.828 -10.211 3.359 1 97.12 15 TYR B CA 1
ATOM 605 C C . TYR B 1 15 ? 5.836 -9.242 3.992 1 97.12 15 TYR B C 1
ATOM 607 O O . TYR B 1 15 ? 4.621 -9.406 3.85 1 97.12 15 TYR B O 1
ATOM 615 N N . MET B 1 16 ? 6.371 -8.336 4.746 1 95.06 16 MET B N 1
ATOM 616 C CA . MET B 1 16 ? 5.637 -7.223 5.336 1 95.06 16 MET B CA 1
ATOM 617 C C . MET B 1 16 ? 6.414 -5.918 5.176 1 95.06 16 MET B C 1
ATOM 619 O O . MET B 1 16 ? 7.625 -5.938 4.953 1 95.06 16 MET B O 1
ATOM 623 N N . LEU B 1 17 ? 5.672 -4.863 5.219 1 94.38 17 LEU B N 1
ATOM 624 C CA . LEU B 1 17 ? 6.344 -3.568 5.238 1 94.38 17 LEU B CA 1
ATOM 625 C C . LEU B 1 17 ? 6.582 -3.102 6.672 1 94.38 17 LEU B C 1
ATOM 627 O O . LEU B 1 17 ? 5.707 -3.25 7.531 1 94.38 17 LEU B O 1
ATOM 631 N N . LYS B 1 18 ? 7.816 -2.584 6.906 1 91.81 18 LYS B N 1
ATOM 632 C CA . LYS B 1 18 ? 8.172 -1.987 8.195 1 91.81 18 LYS B CA 1
ATOM 633 C C . LYS B 1 18 ? 8.688 -0.564 8.016 1 91.81 18 LYS B C 1
ATOM 635 O O . LYS B 1 18 ? 9.273 -0.237 6.98 1 91.81 18 LYS B O 1
ATOM 640 N N . THR B 1 19 ? 8.312 0.254 8.961 1 89.44 19 THR B N 1
ATOM 641 C CA . THR B 1 19 ? 8.914 1.583 9.023 1 89.44 19 THR B CA 1
ATOM 642 C C . THR B 1 19 ? 9.906 1.674 10.18 1 89.44 19 THR B C 1
ATOM 644 O O . THR B 1 19 ? 9.781 0.949 11.164 1 89.44 19 THR B O 1
ATOM 647 N N . GLU B 1 20 ? 10.953 2.377 9.938 1 85.38 20 GLU B N 1
ATOM 648 C CA . GLU B 1 20 ? 11.938 2.584 10.992 1 85.38 20 GLU B CA 1
ATOM 649 C C . GLU B 1 20 ? 12.227 4.066 11.188 1 85.38 20 GLU B C 1
ATOM 651 O O . GLU B 1 20 ? 12.438 4.801 10.219 1 85.38 20 GLU B O 1
ATOM 656 N N . ASN B 1 21 ? 11.961 4.445 12.398 1 76.5 21 ASN B N 1
ATOM 657 C CA . ASN B 1 21 ? 12.469 5.762 12.766 1 76.5 21 ASN B CA 1
ATOM 658 C C . ASN B 1 21 ? 13.523 5.676 13.859 1 76.5 21 ASN B C 1
ATOM 660 O O . ASN B 1 21 ? 13.953 4.578 14.227 1 76.5 21 ASN B O 1
ATOM 664 N N . ILE B 1 22 ? 14.07 6.738 14.211 1 77.38 22 ILE B N 1
ATOM 665 C CA . ILE B 1 22 ? 15.188 6.812 15.148 1 77.38 22 ILE B CA 1
ATOM 666 C C . ILE B 1 22 ? 14.82 6.109 16.453 1 77.38 22 ILE B C 1
ATOM 668 O O . ILE B 1 22 ? 15.68 5.531 17.109 1 77.38 22 ILE B O 1
ATOM 672 N N . THR B 1 23 ? 13.586 5.969 16.766 1 78.94 23 THR B N 1
ATOM 673 C CA . THR B 1 23 ? 13.203 5.52 18.094 1 78.94 23 THR B CA 1
ATOM 674 C C . THR B 1 23 ? 12.523 4.156 18.031 1 78.94 23 THR B C 1
ATOM 676 O O . THR B 1 23 ? 12.586 3.381 18.984 1 78.94 23 THR B O 1
ATOM 679 N N . ALA B 1 24 ? 11.883 3.9 16.922 1 84.5 24 ALA B N 1
ATOM 680 C CA . ALA B 1 24 ? 11.07 2.688 16.969 1 84.5 24 ALA B CA 1
ATOM 681 C C . ALA B 1 24 ? 10.789 2.162 15.562 1 84.5 24 ALA B C 1
ATOM 683 O O . ALA B 1 24 ? 10.836 2.92 14.586 1 84.5 24 ALA B O 1
ATOM 684 N N . GLN B 1 25 ? 10.695 0.861 15.484 1 87.81 25 GLN B N 1
ATOM 685 C CA . GLN B 1 25 ? 10.188 0.206 14.281 1 87.81 25 GLN B CA 1
ATOM 686 C C . GLN B 1 25 ? 8.672 0.026 14.352 1 87.81 25 GLN B C 1
ATOM 688 O O . GLN B 1 25 ? 8.102 -0.09 15.438 1 87.81 25 GLN B O 1
ATOM 693 N N . ALA B 1 26 ? 8.023 0.192 13.203 1 91.5 26 ALA B N 1
ATOM 694 C CA . ALA B 1 26 ? 6.574 -0.004 13.172 1 91.5 26 ALA B CA 1
ATOM 695 C C . ALA B 1 26 ? 6.148 -0.792 11.938 1 91.5 26 ALA B C 1
ATOM 697 O O . ALA B 1 26 ? 6.812 -0.735 10.898 1 91.5 26 ALA B O 1
ATOM 698 N N . SER B 1 27 ? 5.035 -1.578 12.094 1 91.62 27 SER B N 1
ATOM 699 C CA . SER B 1 27 ? 4.43 -2.281 10.977 1 91.62 27 SER B CA 1
ATOM 700 C C . SER B 1 27 ? 3.453 -1.383 10.219 1 91.62 27 SER B C 1
ATOM 702 O O . SER B 1 27 ? 2.873 -0.463 10.805 1 91.62 27 SER B O 1
ATOM 704 N N . VAL B 1 28 ? 3.314 -1.695 8.945 1 95.44 28 VAL B N 1
ATOM 705 C CA . VAL B 1 28 ? 2.328 -0.974 8.148 1 95.44 28 VAL B CA 1
ATOM 706 C C . VAL B 1 28 ? 0.978 -1.682 8.234 1 95.44 28 VAL B C 1
ATOM 708 O O . VAL B 1 28 ? 0.888 -2.891 8.008 1 95.44 28 VAL B O 1
ATOM 711 N N . MET B 1 29 ? -0.032 -0.89 8.664 1 95.75 29 MET B N 1
ATOM 712 C CA . MET B 1 29 ? -1.394 -1.383 8.852 1 95.75 29 MET B CA 1
ATOM 713 C C . MET B 1 29 ? -2.346 -0.75 7.844 1 95.75 29 MET B C 1
ATOM 715 O O . MET B 1 29 ? -2.084 0.342 7.336 1 95.75 29 MET B O 1
ATOM 719 N N . LEU B 1 30 ? -3.412 -1.498 7.582 1 96.69 30 LEU B N 1
ATOM 720 C CA . LEU B 1 30 ? -4.539 -0.939 6.844 1 96.69 30 LEU B CA 1
ATOM 721 C C . LEU B 1 30 ? -5.543 -0.292 7.793 1 96.69 30 LEU B C 1
ATOM 723 O O . LEU B 1 30 ? -5.961 -0.907 8.773 1 96.69 30 LEU B O 1
ATOM 727 N N . GLY B 1 31 ? -5.871 0.92 7.508 1 95.81 31 GLY B N 1
ATOM 728 C CA . GLY B 1 31 ? -6.883 1.618 8.281 1 95.81 31 GLY B CA 1
ATOM 729 C C . GLY B 1 31 ? -8.047 2.1 7.441 1 95.81 31 GLY B C 1
ATOM 730 O O . GLY B 1 31 ? -7.871 2.471 6.277 1 95.81 31 GLY B O 1
ATOM 731 N N . LYS B 1 32 ? -9.266 1.992 8.023 1 95.19 32 LYS B N 1
ATOM 732 C CA . LYS B 1 32 ? -10.445 2.586 7.398 1 95.19 32 LYS B CA 1
ATOM 733 C C . LYS B 1 32 ? -10.789 3.924 8.047 1 95.19 32 LYS B C 1
ATOM 735 O O . LYS B 1 32 ? -10.914 4.016 9.266 1 95.19 32 LYS B O 1
ATOM 740 N N . GLY B 1 33 ? -10.969 4.855 7.203 1 89.06 33 GLY B N 1
ATOM 741 C CA . GLY B 1 33 ? -11.258 6.184 7.715 1 89.06 33 GLY B CA 1
ATOM 742 C C . GLY B 1 33 ? -10.062 7.109 7.688 1 89.06 33 GLY B C 1
ATOM 743 O O . GLY B 1 33 ? -9.156 6.941 6.867 1 89.06 33 GLY B O 1
ATOM 744 N N . THR B 1 34 ? -10.211 8.195 8.492 1 79.06 34 THR B N 1
ATOM 745 C CA . THR B 1 34 ? -9.164 9.211 8.414 1 79.06 34 THR B CA 1
ATOM 746 C C . THR B 1 34 ? -8.602 9.516 9.797 1 79.06 34 THR B C 1
ATOM 748 O O . THR B 1 34 ? -9.328 9.484 10.789 1 79.06 34 THR B O 1
ATOM 751 N N . GLY B 1 35 ? -7.215 9.82 9.766 1 75.25 35 GLY B N 1
ATOM 752 C CA . GLY B 1 35 ? -6.566 10.328 10.961 1 75.25 35 GLY B CA 1
ATOM 753 C C . GLY B 1 35 ? -6.422 9.281 12.055 1 75.25 35 GLY B C 1
ATOM 754 O O . GLY B 1 35 ? -6.246 8.094 11.766 1 75.25 35 GLY B O 1
ATOM 755 N N . ILE B 1 36 ? -6.453 9.812 13.344 1 74.75 36 ILE B N 1
ATOM 756 C CA . ILE B 1 36 ? -6.207 8.984 14.516 1 74.75 36 ILE B CA 1
ATOM 757 C C . ILE B 1 36 ? -7.453 8.164 14.844 1 74.75 36 ILE B C 1
ATOM 759 O O . ILE B 1 36 ? -7.391 7.199 15.609 1 74.75 36 ILE B O 1
ATOM 763 N N . PHE B 1 37 ? -8.609 8.57 14.203 1 81 37 PHE B N 1
ATOM 764 C CA . PHE B 1 37 ? -9.859 7.871 14.461 1 81 37 PHE B CA 1
ATOM 765 C C . PHE B 1 37 ? -10.031 6.695 13.508 1 81 37 PHE B C 1
ATOM 767 O O . PHE B 1 37 ? -11.023 5.969 13.578 1 81 37 PHE B O 1
ATOM 774 N N . SER B 1 38 ? -9.062 6.457 12.656 1 88.06 38 SER B N 1
ATOM 775 C CA . SER B 1 38 ? -9.18 5.363 11.695 1 88.06 38 SER B CA 1
ATOM 776 C C . SER B 1 38 ? -9.242 4.012 12.398 1 88.06 38 SER B C 1
ATOM 778 O O . SER B 1 38 ? -8.57 3.801 13.414 1 88.06 38 SER B O 1
ATOM 780 N N . ASP B 1 39 ? -10.094 3.154 11.914 1 92.38 39 ASP B N 1
ATOM 781 C CA . ASP B 1 39 ? -10.219 1.787 12.406 1 92.38 39 ASP B CA 1
ATOM 782 C C . ASP B 1 39 ? -9.18 0.873 11.773 1 92.38 39 ASP B C 1
ATOM 784 O O . ASP B 1 39 ? -9.219 0.618 10.562 1 92.38 39 ASP B O 1
ATOM 788 N N . THR B 1 40 ? -8.281 0.409 12.633 1 93.56 40 THR B N 1
ATOM 789 C CA . THR B 1 40 ? -7.246 -0.485 12.125 1 93.56 40 THR B CA 1
ATOM 790 C C . THR B 1 40 ? -7.844 -1.833 11.734 1 93.56 40 THR B C 1
ATOM 792 O O . THR B 1 40 ? -8.477 -2.5 12.555 1 93.56 40 THR B O 1
ATOM 795 N N . LYS B 1 41 ? -7.609 -2.209 10.5 1 95.75 41 LYS B N 1
ATOM 796 C CA . LYS B 1 41 ? -8.188 -3.451 9.992 1 95.75 41 LYS B CA 1
ATOM 797 C C . LYS B 1 41 ? -7.203 -4.609 10.133 1 95.75 41 LYS B C 1
ATOM 799 O O . LYS B 1 41 ? -7.609 -5.762 10.281 1 95.75 41 LYS B O 1
ATOM 804 N N . GLY B 1 42 ? -5.965 -4.348 10.078 1 94.75 42 GLY B N 1
ATOM 805 C CA . GLY B 1 42 ? -4.957 -5.391 10.219 1 94.75 42 GLY B CA 1
ATOM 806 C C . GLY B 1 42 ? -3.674 -5.082 9.469 1 94.75 42 GLY B C 1
ATOM 807 O O . GLY B 1 42 ? -3.58 -4.062 8.781 1 94.75 42 GLY B O 1
ATOM 808 N N . LYS B 1 43 ? -2.686 -6.008 9.547 1 95.94 43 LYS B N 1
ATOM 809 C CA . LYS B 1 43 ? -1.376 -5.844 8.922 1 95.94 43 LYS B CA 1
ATOM 810 C C . LYS B 1 43 ? -1.464 -6 7.41 1 95.94 43 LYS B C 1
ATOM 812 O O . LYS B 1 43 ? -2.172 -6.879 6.91 1 95.94 43 LYS B O 1
ATOM 817 N N . VAL B 1 44 ? -0.68 -5.168 6.707 1 97.44 44 VAL B N 1
ATOM 818 C CA . VAL B 1 44 ? -0.545 -5.27 5.258 1 97.44 44 VAL B CA 1
ATOM 819 C C . VAL B 1 44 ? 0.533 -6.293 4.906 1 97.44 44 VAL B C 1
ATOM 821 O O . VAL B 1 44 ? 1.596 -6.32 5.535 1 97.44 44 VAL B O 1
ATOM 824 N N . LYS B 1 45 ? 0.238 -7.07 3.902 1 98.12 45 LYS B N 1
ATOM 825 C CA . LYS B 1 45 ? 1.213 -8.039 3.402 1 98.12 45 LYS B CA 1
ATOM 826 C C . LYS B 1 45 ? 1.812 -7.574 2.076 1 98.12 45 LYS B C 1
ATOM 828 O O . LYS B 1 45 ? 1.237 -6.727 1.392 1 98.12 45 LYS B O 1
ATOM 833 N N . ALA B 1 46 ? 2.977 -8.18 1.79 1 98.44 46 ALA B N 1
ATOM 834 C CA . ALA B 1 46 ? 3.643 -7.824 0.539 1 98.44 46 ALA B CA 1
ATOM 835 C C . ALA B 1 46 ? 4.102 -9.07 -0.208 1 98.44 46 ALA B C 1
ATOM 837 O O . ALA B 1 46 ? 4.48 -10.07 0.411 1 98.44 46 ALA B O 1
ATOM 838 N N . ALA B 1 47 ? 3.973 -9.047 -1.475 1 98.69 47 ALA B N 1
ATOM 839 C CA . ALA B 1 47 ? 4.629 -9.961 -2.4 1 98.69 47 ALA B CA 1
ATOM 840 C C . ALA B 1 47 ? 5.664 -9.234 -3.256 1 98.69 47 ALA B C 1
ATOM 842 O O . ALA B 1 47 ? 5.43 -8.102 -3.693 1 98.69 47 ALA B O 1
ATOM 843 N N . VAL B 1 48 ? 6.848 -9.898 -3.494 1 98.75 48 VAL B N 1
ATOM 844 C CA . VAL B 1 48 ? 7.93 -9.227 -4.211 1 98.75 48 VAL B CA 1
ATOM 845 C C . VAL B 1 48 ? 8.297 -10.039 -5.453 1 98.75 48 VAL B C 1
ATOM 847 O O . VAL B 1 48 ? 8.453 -11.258 -5.391 1 98.75 48 VAL B O 1
ATOM 850 N N . CYS B 1 49 ? 8.422 -9.414 -6.535 1 98.75 49 CYS B N 1
ATOM 851 C CA . CYS B 1 49 ? 8.875 -10.039 -7.773 1 98.75 49 CYS B CA 1
ATOM 852 C C . CYS B 1 49 ? 10.391 -10.195 -7.781 1 98.75 49 CYS B C 1
ATOM 854 O O . CYS B 1 49 ? 11.117 -9.211 -7.656 1 98.75 49 CYS B O 1
ATOM 856 N N . SER B 1 50 ? 10.906 -11.359 -7.996 1 97.81 50 SER B N 1
ATOM 857 C CA . SER B 1 50 ? 12.344 -11.625 -7.965 1 97.81 50 SER B CA 1
ATOM 858 C C . SER B 1 50 ? 13.008 -11.211 -9.273 1 97.81 50 SER B C 1
ATOM 860 O O . SER B 1 50 ? 14.234 -11.125 -9.344 1 97.81 50 SER B O 1
ATOM 862 N N . ASN B 1 51 ? 12.156 -11.016 -10.148 1 98.44 51 ASN B N 1
ATOM 863 C CA . ASN B 1 51 ? 12.68 -10.664 -11.469 1 98.44 51 ASN B CA 1
ATOM 864 C C . ASN B 1 51 ? 12.844 -9.156 -11.617 1 98.44 51 ASN B C 1
ATOM 866 O O . ASN B 1 51 ? 13.906 -8.68 -12.008 1 98.44 51 ASN B O 1
ATOM 870 N N . CYS B 1 52 ? 12 -8.312 -11.359 1 98.56 52 CYS B N 1
ATOM 871 C CA . CYS B 1 52 ? 12.07 -6.887 -11.648 1 98.56 52 CYS B CA 1
ATOM 872 C C . CYS B 1 52 ? 11.992 -6.07 -10.367 1 98.56 52 CYS B C 1
ATOM 874 O O . CYS B 1 52 ? 12.078 -4.84 -10.398 1 98.56 52 CYS B O 1
ATOM 876 N N . GLY B 1 53 ? 11.758 -6.637 -9.211 1 98.25 53 GLY B N 1
ATOM 877 C CA . GLY B 1 53 ? 11.797 -5.953 -7.93 1 98.25 53 GLY B CA 1
ATOM 878 C C . GLY B 1 53 ? 10.461 -5.348 -7.539 1 98.25 53 GLY B C 1
ATOM 879 O O . GLY B 1 53 ? 10.344 -4.719 -6.484 1 98.25 53 GLY B O 1
ATOM 880 N N . GLU B 1 54 ? 9.305 -5.508 -8.305 1 98.5 54 GLU B N 1
ATOM 881 C CA . GLU B 1 54 ? 7.984 -4.961 -7.996 1 98.5 54 GLU B CA 1
ATOM 882 C C . GLU B 1 54 ? 7.469 -5.488 -6.664 1 98.5 54 GLU B C 1
ATOM 884 O O . GLU B 1 54 ? 7.594 -6.68 -6.367 1 98.5 54 GLU B O 1
ATOM 889 N N . ILE B 1 55 ? 6.883 -4.578 -5.871 1 98.62 55 ILE B N 1
ATOM 890 C CA . ILE B 1 55 ? 6.191 -4.965 -4.645 1 98.62 55 ILE B CA 1
ATOM 891 C C . ILE B 1 55 ? 4.684 -4.836 -4.84 1 98.62 55 ILE B C 1
ATOM 893 O O . ILE B 1 55 ? 4.199 -3.805 -5.312 1 98.62 55 ILE B O 1
ATOM 897 N N . SER B 1 56 ? 4.012 -5.859 -4.574 1 98.5 56 SER B N 1
ATOM 898 C CA . SER B 1 56 ? 2.553 -5.852 -4.523 1 98.5 56 SER B CA 1
ATOM 899 C C . SER B 1 56 ? 2.049 -5.949 -3.088 1 98.5 56 SER B C 1
ATOM 901 O O . SER B 1 56 ? 2.312 -6.938 -2.398 1 98.5 56 SER B O 1
ATOM 903 N N . LEU B 1 57 ? 1.334 -4.875 -2.695 1 98.44 57 LEU B N 1
ATOM 904 C CA . LEU B 1 57 ? 0.734 -4.902 -1.365 1 98.44 57 LEU B CA 1
ATOM 905 C C . LEU B 1 57 ? -0.66 -5.52 -1.41 1 98.44 57 LEU B C 1
ATOM 907 O O . LEU B 1 57 ? -1.407 -5.309 -2.369 1 98.44 57 LEU B O 1
ATOM 911 N N . TYR B 1 58 ? -0.963 -6.258 -0.335 1 98.5 58 TYR B N 1
ATOM 912 C CA . TYR B 1 58 ? -2.305 -6.832 -0.283 1 98.5 58 TYR B CA 1
ATOM 913 C C . TYR B 1 58 ? -2.746 -7.055 1.158 1 98.5 58 TYR B C 1
ATOM 915 O O . TYR B 1 58 ? -1.923 -7.031 2.076 1 98.5 58 TYR B O 1
ATOM 923 N N . PHE B 1 59 ? -3.979 -7.121 1.263 1 98.31 59 PHE B N 1
ATOM 924 C CA . PHE B 1 59 ? -4.637 -7.414 2.531 1 98.31 59 PHE B CA 1
ATOM 925 C C . PHE B 1 59 ? -5.297 -8.789 2.49 1 98.31 59 PHE B C 1
ATOM 927 O O . PHE B 1 59 ? -6.062 -9.086 1.572 1 98.31 59 PHE B O 1
ATOM 934 N N . ASP B 1 60 ? -4.977 -9.68 3.506 1 96.44 60 ASP B N 1
ATOM 935 C CA . ASP B 1 60 ? -5.402 -11.07 3.398 1 96.44 60 ASP B CA 1
ATOM 936 C C . ASP B 1 60 ? -6.699 -11.305 4.172 1 96.44 60 ASP B C 1
ATOM 938 O O . ASP B 1 60 ? -7.277 -12.391 4.105 1 96.44 60 ASP B O 1
ATOM 942 N N . LYS B 1 61 ? -7.117 -10.383 4.938 1 96.88 61 LYS B N 1
ATOM 943 C CA . LYS B 1 61 ? -8.398 -10.5 5.633 1 96.88 61 LYS B CA 1
ATOM 944 C C . LYS B 1 61 ? -9.492 -9.727 4.902 1 96.88 61 LYS B C 1
ATOM 946 O O . LYS B 1 61 ? -10.133 -8.844 5.484 1 96.88 61 LYS B O 1
ATOM 951 N N . VAL B 1 62 ? -9.773 -10.086 3.699 1 96.88 62 VAL B N 1
ATOM 952 C CA . VAL B 1 62 ? -10.641 -9.328 2.803 1 96.88 62 VAL B CA 1
ATOM 953 C C . VAL B 1 62 ? -12.07 -9.32 3.35 1 96.88 62 VAL B C 1
ATOM 955 O O . VAL B 1 62 ? -12.875 -8.453 2.986 1 96.88 62 VAL B O 1
ATOM 958 N N . GLU B 1 63 ? -12.398 -10.32 4.191 1 95.75 63 GLU B N 1
ATOM 959 C CA . GLU B 1 63 ? -13.719 -10.359 4.812 1 95.75 63 GLU B CA 1
ATOM 960 C C . GLU B 1 63 ? -13.977 -9.109 5.645 1 95.75 63 GLU B C 1
ATOM 962 O O . GLU B 1 63 ? -15.125 -8.789 5.961 1 95.75 63 GLU B O 1
ATOM 967 N N . LYS B 1 64 ? -12.922 -8.375 6.027 1 95.19 64 LYS B N 1
ATOM 968 C CA . LYS B 1 64 ? -13.055 -7.168 6.84 1 95.19 64 LYS B CA 1
ATOM 969 C C . LYS B 1 64 ? -13.258 -5.934 5.961 1 95.19 64 LYS B C 1
ATOM 971 O O . LYS B 1 64 ? -13.461 -4.832 6.469 1 95.19 64 LYS B O 1
ATOM 976 N N . ILE B 1 65 ? -13.117 -6.109 4.598 1 95 65 ILE B N 1
ATOM 977 C CA . ILE B 1 65 ? -13.25 -4.992 3.668 1 95 65 ILE B CA 1
ATOM 978 C C . ILE B 1 65 ? -14.727 -4.746 3.359 1 95 65 ILE B C 1
ATOM 980 O O . ILE B 1 65 ? -15.445 -5.668 2.984 1 95 65 ILE B O 1
ATOM 984 N N . GLU B 1 66 ? -15.141 -3.412 3.717 1 84.38 66 GLU B N 1
ATOM 985 C CA . GLU B 1 66 ? -16.547 -3.031 3.572 1 84.38 66 GLU B CA 1
ATOM 986 C C . GLU B 1 66 ? -16.781 -2.299 2.256 1 84.38 66 GLU B C 1
ATOM 988 O O . GLU B 1 66 ? -15.906 -1.596 1.761 1 84.38 66 GLU B O 1
#

Solvent-accessible surface area (backbone atoms only — not comparable to full-atom values): 7728 Å² total; per-residue (Å²): 134,53,60,31,88,85,79,63,46,73,31,33,68,59,27,24,46,28,33,44,40,100,85,48,74,44,73,44,64,42,57,51,76,65,77,92,76,28,49,74,74,45,65,38,36,26,28,36,21,57,85,80,10,43,50,45,77,46,66,87,63,58,88,75,64,128,132,54,60,31,88,86,79,62,47,71,31,49,72,90,45,65,54,72,46,76,55,99,84,47,61,22,41,37,27,37,23,42,53,62,80,91,75,29,46,75,74,45,68,37,34,29,28,38,22,82,82,82,64,52,73,46,43,28,37,87,64,29,87,75,58,113

Organism: NCBI:txid29363

pLDDT: mean 93.42, std 6.05, range [74.75, 98.75]

Nearest PDB structures (foldseek):
  6hlq-assembly1_I  TM=6.100E-01  e=1.545E+00  Saccharomyces cerevisiae S288C
  6blp-assembly1_I  TM=2.769E-01  e=3.579E+00  Saccharomyces cerevisiae S288C
  3j1n-assembly1_I  TM=3.404E-01  e=5.783E+00  Saccharomyces cerevisiae
  5wvw-assembly2_B  TM=2.991E-01  e=8.800E+00  Saccharolobus solfataricus P2
  5fja-assembly1_I  TM=2.709E-01  e=8.288E+00  Saccharomyces cerevisiae

Secondary structure (DSSP, 8-state):
-PBPTTT-PBPEEEEEEEEE-SS-EEE-EEEESSGGG-EEEEEPEEEE-TTT-BEEEE-S-GGG--/-PBPTTT-PBEEEEEE-EEE-SS-EEEEEEEESSGGG-EEEEE-EEEEETTT--EEEE-S-GGG--

Radius of gyration: 15.0 Å; Cα contacts (8 Å, |Δi|>4): 298; chains: 2; bounding box: 32×37×38 Å